Protein AF-A0A972CED5-F1 (afdb_monomer_lite)

Structure (mmCIF, N/CA/C/O backbone):
data_AF-A0A972CED5-F1
#
_entry.id   AF-A0A972CED5-F1
#
loop_
_atom_site.group_PDB
_atom_site.id
_atom_site.type_symbol
_atom_site.label_atom_id
_atom_site.label_alt_id
_atom_site.label_comp_id
_atom_site.label_asym_id
_atom_site.label_entity_id
_atom_site.label_seq_id
_atom_site.pdbx_PDB_ins_code
_atom_site.Cartn_x
_atom_site.Cartn_y
_atom_site.Cartn_z
_atom_site.occupancy
_atom_site.B_iso_or_equiv
_atom_site.auth_seq_id
_atom_site.auth_comp_id
_atom_site.auth_asym_id
_atom_site.auth_atom_id
_atom_site.pdbx_PDB_model_num
ATOM 1 N N . MET A 1 1 ? 37.698 -0.493 -44.586 1.00 54.56 1 MET A N 1
ATOM 2 C CA . MET A 1 1 ? 36.301 -0.480 -44.089 1.00 54.56 1 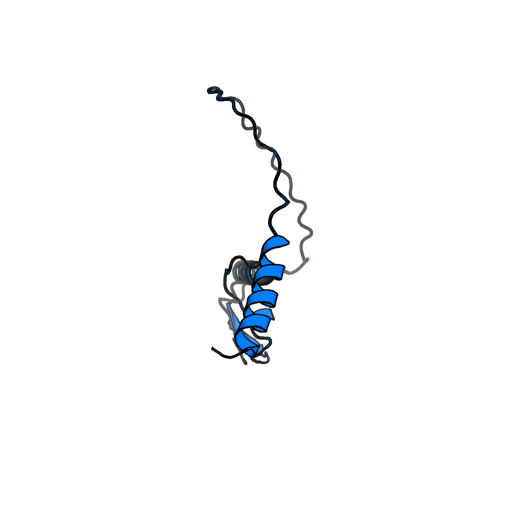MET A CA 1
ATOM 3 C C . MET A 1 1 ? 35.701 -1.855 -44.326 1.00 54.56 1 MET A C 1
ATOM 5 O O . MET A 1 1 ? 35.513 -2.259 -45.469 1.00 54.56 1 MET A O 1
ATOM 9 N N . ASN A 1 2 ? 35.557 -2.617 -43.246 1.00 48.59 2 ASN A N 1
ATOM 10 C CA . ASN A 1 2 ? 35.449 -4.074 -43.274 1.00 48.59 2 ASN A CA 1
ATOM 11 C C . ASN A 1 2 ? 34.096 -4.519 -43.844 1.00 48.59 2 ASN A C 1
ATOM 13 O O . ASN A 1 2 ? 33.064 -3.938 -43.517 1.00 48.59 2 ASN A O 1
ATOM 17 N N . ARG A 1 3 ? 34.097 -5.551 -44.702 1.00 57.97 3 ARG A N 1
ATOM 18 C CA . ARG A 1 3 ? 32.899 -6.041 -45.416 1.00 57.97 3 ARG A CA 1
ATOM 19 C C . ARG A 1 3 ? 31.752 -6.441 -44.477 1.00 57.97 3 ARG A C 1
ATOM 21 O O . ARG A 1 3 ? 30.598 -6.334 -44.864 1.00 57.97 3 ARG A O 1
ATOM 28 N N . ILE A 1 4 ? 32.072 -6.782 -43.231 1.00 67.69 4 ILE A N 1
ATOM 29 C CA . ILE A 1 4 ? 31.131 -7.082 -42.144 1.00 67.69 4 ILE A CA 1
ATOM 30 C C . ILE A 1 4 ? 30.244 -5.869 -41.796 1.00 67.69 4 ILE A C 1
ATOM 32 O O . ILE A 1 4 ? 29.036 -6.022 -41.636 1.00 67.69 4 ILE A O 1
ATOM 36 N N . ASN A 1 5 ? 30.787 -4.647 -41.809 1.00 57.12 5 ASN A N 1
ATOM 37 C CA . ASN A 1 5 ? 30.024 -3.428 -41.504 1.00 57.12 5 ASN A CA 1
ATOM 38 C C . ASN A 1 5 ? 29.029 -3.069 -42.623 1.00 57.12 5 ASN A C 1
ATOM 40 O O . ASN A 1 5 ? 28.047 -2.378 -42.375 1.00 57.12 5 ASN A O 1
ATOM 44 N N . ARG A 1 6 ? 29.252 -3.561 -43.853 1.00 60.09 6 ARG A N 1
ATOM 45 C CA . ARG A 1 6 ? 28.322 -3.376 -44.983 1.00 60.09 6 ARG A CA 1
ATOM 46 C C . ARG A 1 6 ? 27.097 -4.283 -44.865 1.00 60.09 6 ARG A C 1
ATOM 48 O O . ARG A 1 6 ? 26.001 -3.844 -45.191 1.00 60.09 6 ARG A O 1
ATOM 55 N N . PHE A 1 7 ? 27.271 -5.510 -44.370 1.00 61.72 7 PHE A N 1
ATOM 56 C CA . PHE A 1 7 ? 26.154 -6.427 -44.115 1.00 61.72 7 PHE A CA 1
ATOM 57 C C . PHE A 1 7 ? 25.330 -5.999 -42.895 1.00 6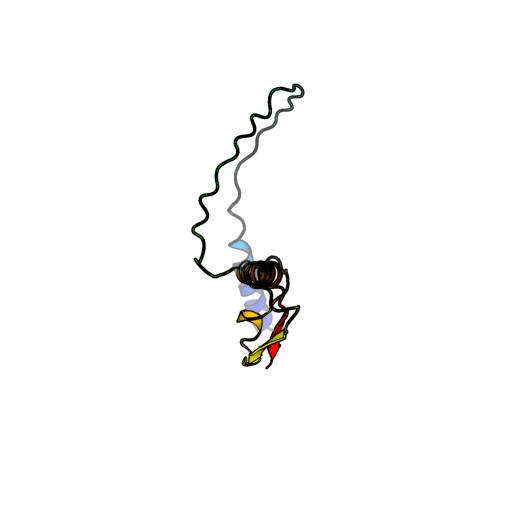1.72 7 PHE A C 1
ATOM 59 O O . PHE A 1 7 ? 24.106 -6.080 -42.931 1.00 61.72 7 PHE A O 1
ATOM 66 N N . LEU A 1 8 ? 25.983 -5.454 -41.863 1.00 62.03 8 LEU A N 1
ATOM 67 C CA . LEU A 1 8 ? 25.302 -4.941 -40.673 1.00 62.03 8 LEU A CA 1
ATOM 68 C C . LEU A 1 8 ? 24.451 -3.691 -40.976 1.00 62.03 8 LEU A C 1
ATOM 70 O O . LEU A 1 8 ? 23.303 -3.619 -40.547 1.00 62.03 8 LEU A O 1
ATOM 74 N N . SER A 1 9 ? 24.949 -2.746 -41.789 1.00 60.81 9 SER A N 1
ATOM 75 C CA . SER A 1 9 ? 24.148 -1.587 -42.232 1.00 60.81 9 SER A CA 1
ATOM 76 C C . SER A 1 9 ? 22.964 -1.967 -43.126 1.00 60.81 9 SER A C 1
ATOM 78 O O . SER A 1 9 ? 21.925 -1.316 -43.054 1.00 60.81 9 SER A O 1
ATOM 80 N N . ALA A 1 10 ? 23.091 -3.012 -43.950 1.00 60.91 10 ALA A N 1
ATOM 81 C CA . ALA A 1 10 ? 21.996 -3.468 -44.807 1.00 60.91 10 ALA A CA 1
ATOM 82 C C . ALA A 1 10 ? 20.841 -4.088 -43.997 1.00 60.91 10 ALA A C 1
ATOM 84 O O . ALA A 1 10 ? 19.679 -3.894 -44.345 1.00 60.91 10 ALA A O 1
ATOM 85 N N . ALA A 1 11 ? 21.149 -4.775 -42.892 1.00 61.03 11 ALA A N 1
ATOM 86 C CA . ALA A 1 11 ? 20.142 -5.363 -42.010 1.00 61.03 11 ALA A CA 1
ATOM 87 C C . ALA A 1 11 ? 19.357 -4.302 -41.213 1.00 61.03 11 ALA A C 1
ATOM 89 O O . ALA A 1 11 ? 18.143 -4.417 -41.068 1.00 61.03 11 ALA A O 1
ATOM 90 N N . VAL A 1 12 ? 20.021 -3.235 -40.752 1.00 67.56 12 VAL A N 1
ATOM 91 C CA . VAL A 1 12 ? 19.371 -2.146 -39.995 1.00 67.56 12 VAL A CA 1
ATOM 92 C C . VAL A 1 12 ? 18.435 -1.310 -40.879 1.00 67.56 12 VAL A C 1
ATOM 94 O O . VAL A 1 12 ? 17.362 -0.910 -40.434 1.00 67.56 12 VAL A O 1
ATOM 97 N N . ALA A 1 13 ? 18.784 -1.093 -42.152 1.00 61.34 13 ALA A N 1
ATOM 98 C CA . ALA A 1 13 ? 17.948 -0.331 -43.083 1.00 61.34 13 ALA A CA 1
ATOM 99 C C . ALA A 1 13 ? 16.638 -1.052 -43.469 1.00 61.34 13 ALA A C 1
ATOM 101 O O . ALA A 1 13 ? 15.646 -0.393 -43.768 1.00 61.34 13 ALA A O 1
ATOM 102 N N . ALA A 1 14 ? 16.611 -2.390 -43.434 1.00 60.53 14 ALA A N 1
ATOM 103 C CA . ALA A 1 14 ? 15.433 -3.180 -43.800 1.00 60.53 14 ALA A CA 1
ATOM 104 C C . ALA A 1 14 ? 14.322 -3.166 -42.729 1.00 60.53 14 ALA A C 1
ATOM 106 O O . ALA A 1 14 ? 13.149 -3.307 -43.061 1.00 60.53 14 ALA A O 1
ATOM 107 N N . VAL A 1 15 ? 14.670 -2.955 -41.454 1.00 62.31 15 VAL A N 1
ATOM 108 C CA . VAL A 1 15 ? 13.711 -2.959 -40.330 1.00 62.31 15 VAL A CA 1
ATOM 109 C C . VAL A 1 15 ? 12.934 -1.637 -40.224 1.00 62.31 15 VAL A C 1
ATOM 111 O O . VAL A 1 15 ? 11.794 -1.621 -39.768 1.00 62.31 15 VAL A O 1
ATOM 114 N N . LEU A 1 16 ? 13.498 -0.527 -40.712 1.00 60.06 16 LEU A N 1
ATOM 115 C CA . LEU A 1 16 ? 12.898 0.812 -40.606 1.00 60.06 16 LEU A CA 1
ATOM 116 C C . LEU A 1 16 ? 11.715 1.064 -41.562 1.00 60.06 16 LEU A C 1
ATOM 118 O O . LEU A 1 16 ? 10.985 2.033 -41.373 1.00 60.06 16 LEU A O 1
ATOM 122 N N . PHE A 1 17 ? 11.484 0.201 -42.557 1.00 57.97 17 PHE A N 1
ATOM 123 C CA . PHE A 1 17 ? 10.398 0.373 -43.536 1.00 57.97 17 PHE A CA 1
ATOM 124 C C . PHE A 1 17 ? 9.055 -0.256 -43.127 1.00 57.97 17 PHE A C 1
ATOM 126 O O . PHE A 1 17 ? 8.059 -0.051 -43.817 1.00 57.97 17 PHE A O 1
ATOM 133 N N . ILE A 1 18 ? 8.990 -0.996 -42.014 1.00 59.97 18 ILE A N 1
ATOM 134 C CA . ILE A 1 18 ? 7.803 -1.796 -41.652 1.00 59.97 18 ILE A CA 1
ATOM 135 C C . ILE A 1 18 ? 6.787 -1.009 -40.792 1.00 59.97 18 ILE A C 1
ATOM 137 O O . ILE A 1 18 ? 5.628 -1.402 -40.701 1.00 59.97 18 ILE A O 1
ATOM 141 N N . CYS A 1 19 ? 7.151 0.150 -40.229 1.00 57.31 19 CYS A N 1
ATOM 142 C CA . CYS A 1 19 ? 6.310 0.847 -39.237 1.00 57.31 19 CYS A CA 1
ATOM 143 C C . CYS A 1 19 ? 5.493 2.051 -39.758 1.00 57.31 19 CYS A C 1
ATOM 145 O O . CYS A 1 19 ? 4.872 2.742 -38.958 1.00 57.31 19 CYS A O 1
ATOM 147 N N . ALA A 1 20 ? 5.468 2.341 -41.064 1.00 58.22 20 ALA A N 1
ATOM 148 C CA . ALA A 1 20 ? 4.938 3.617 -41.578 1.00 58.22 20 ALA A CA 1
ATOM 149 C C . ALA A 1 20 ? 3.525 3.566 -42.200 1.00 58.22 20 ALA A C 1
ATOM 151 O O . ALA A 1 20 ? 3.187 4.427 -43.008 1.00 58.22 20 ALA A O 1
ATOM 152 N N . SER A 1 21 ? 2.679 2.587 -41.863 1.00 54.03 21 SER A N 1
ATOM 153 C CA . SER A 1 21 ? 1.323 2.520 -42.440 1.00 54.03 21 SER A CA 1
ATOM 154 C C . SER A 1 21 ? 0.246 2.083 -41.451 1.00 54.03 21 SER A C 1
ATOM 156 O O . SER A 1 21 ? -0.398 1.058 -41.618 1.00 54.03 21 SER A O 1
ATOM 158 N N . CYS A 1 22 ? 0.015 2.895 -40.419 1.00 52.31 22 CYS A N 1
ATOM 159 C CA . CYS A 1 22 ? -1.299 2.951 -39.782 1.00 52.31 22 CYS A CA 1
ATOM 160 C C . CYS A 1 22 ? -1.460 4.268 -39.016 1.00 52.31 22 CYS A C 1
ATOM 162 O O . CYS A 1 22 ? -1.069 4.363 -37.859 1.00 52.31 22 CYS A O 1
ATOM 164 N N . SER A 1 23 ? -1.998 5.297 -39.674 1.00 47.03 23 SER A N 1
ATOM 165 C CA . SER A 1 23 ? -2.998 6.163 -39.043 1.00 47.03 23 SER A CA 1
ATOM 166 C C . SER A 1 23 ? -3.668 7.017 -40.116 1.00 47.03 23 SER A C 1
ATOM 168 O O . SER A 1 23 ? -3.080 7.957 -40.652 1.00 47.03 23 SER A O 1
ATOM 170 N N . ALA A 1 24 ? -4.890 6.631 -40.468 1.00 42.88 24 ALA A N 1
ATOM 171 C CA . ALA A 1 24 ? -5.806 7.423 -41.262 1.00 42.88 24 ALA A CA 1
ATOM 172 C C . ALA A 1 24 ? -7.047 7.716 -40.410 1.00 42.88 24 ALA A C 1
ATOM 174 O O . ALA A 1 24 ? -7.653 6.791 -39.877 1.00 42.88 24 ALA A O 1
ATOM 175 N N . ALA A 1 25 ? -7.424 8.996 -40.424 1.00 39.88 25 ALA A N 1
ATOM 176 C CA . ALA A 1 25 ? -8.762 9.559 -40.230 1.00 39.88 25 ALA A CA 1
ATOM 177 C C . ALA A 1 25 ? -9.302 9.822 -38.806 1.00 39.88 25 ALA A C 1
ATOM 179 O O . ALA A 1 25 ? -9.240 8.989 -37.910 1.00 39.88 25 ALA A O 1
ATOM 180 N N . GLY A 1 26 ? -9.942 10.997 -38.702 1.00 38.09 26 GLY A N 1
ATOM 181 C CA . GLY A 1 26 ? -10.724 11.524 -37.576 1.00 38.09 26 GLY A CA 1
ATOM 182 C C . GLY A 1 26 ? -9.951 12.629 -36.851 1.00 38.09 26 GLY A C 1
ATOM 183 O O . GLY A 1 26 ? -8.887 12.359 -36.327 1.00 38.09 26 GLY A O 1
ATOM 184 N N . ASP A 1 27 ? -10.350 13.898 -36.819 1.00 36.00 27 ASP A N 1
ATOM 185 C CA . ASP A 1 27 ? -11.693 14.369 -36.502 1.00 36.00 27 ASP A CA 1
ATOM 186 C C . ASP A 1 27 ? -11.951 15.794 -37.038 1.00 36.00 27 ASP A C 1
ATOM 188 O O . ASP A 1 27 ? -11.056 16.620 -37.232 1.00 36.00 27 ASP A O 1
ATOM 192 N N . THR A 1 28 ? -13.225 15.994 -37.329 1.00 35.69 28 THR A N 1
ATOM 193 C CA . THR A 1 28 ? -13.955 17.126 -37.883 1.00 35.69 28 THR A CA 1
ATOM 194 C C . THR A 1 28 ? -13.945 18.390 -37.021 1.00 35.69 28 THR A C 1
ATOM 196 O O . THR A 1 28 ? -13.804 18.363 -35.805 1.00 35.69 28 THR A O 1
ATOM 199 N N . GLY A 1 29 ? -14.105 19.535 -37.690 1.00 32.84 29 GLY A N 1
ATOM 200 C CA . GLY A 1 29 ? -14.209 20.843 -37.052 1.00 32.84 29 GLY A CA 1
ATOM 201 C C . GLY A 1 29 ? -15.570 21.145 -36.424 1.00 32.84 29 GLY A C 1
ATOM 202 O O . GLY A 1 29 ? -16.500 20.351 -36.481 1.00 32.84 29 GLY A O 1
ATOM 203 N N . GLY A 1 30 ? -15.691 22.377 -35.924 1.00 32.72 30 GLY A N 1
ATOM 204 C CA . GLY A 1 30 ? -16.976 23.018 -35.635 1.00 32.72 30 GLY A CA 1
ATOM 205 C C . GLY A 1 30 ? -17.086 23.565 -34.215 1.00 32.72 30 GLY A C 1
ATOM 206 O O . GLY A 1 30 ? -17.322 22.826 -33.272 1.00 32.72 30 GLY A O 1
ATOM 207 N N . LYS A 1 31 ? -16.952 24.888 -34.077 1.00 43.03 31 LYS A N 1
ATOM 208 C CA . LYS A 1 31 ? -17.336 25.638 -32.871 1.00 43.03 31 LYS A CA 1
ATOM 209 C C . LYS A 1 31 ? -18.859 25.566 -32.666 1.00 43.03 31 LYS A C 1
ATOM 211 O O . LYS A 1 31 ? -19.583 25.728 -33.643 1.00 43.03 31 LYS A O 1
ATOM 216 N N . SER A 1 32 ? -19.330 25.512 -31.419 1.00 31.94 32 SER A N 1
ATOM 217 C CA . SER A 1 32 ? -20.591 26.159 -31.026 1.00 31.94 32 SER A CA 1
ATOM 218 C C . SER A 1 32 ? -20.565 26.529 -29.547 1.00 31.94 32 SER A C 1
ATOM 220 O O . SER A 1 32 ? -20.221 25.716 -28.696 1.00 31.94 32 SER A O 1
ATOM 222 N N . ASP A 1 33 ? -20.913 27.782 -29.291 1.00 37.59 33 ASP A N 1
ATOM 223 C CA . ASP A 1 33 ? -21.033 28.434 -27.993 1.00 37.59 33 ASP A CA 1
ATOM 224 C C . ASP A 1 33 ? -22.501 28.385 -27.512 1.00 37.59 33 ASP A C 1
ATOM 226 O O . ASP A 1 33 ? -23.413 28.292 -28.337 1.00 37.59 33 ASP A O 1
ATOM 230 N N . LEU A 1 34 ? -22.683 28.529 -26.193 1.00 39.62 34 LEU A N 1
ATOM 231 C CA . LEU A 1 34 ? -23.906 28.837 -25.424 1.00 39.62 34 LEU A CA 1
ATOM 232 C C . LEU A 1 34 ? -25.018 27.772 -25.274 1.00 39.62 34 LEU A C 1
ATOM 234 O O . LEU A 1 34 ? -25.792 27.510 -26.189 1.00 39.62 34 LEU A O 1
ATOM 238 N N . SER A 1 35 ? -25.244 27.323 -24.030 1.00 32.34 35 SER A N 1
ATOM 239 C CA . SER A 1 35 ? -26.382 27.756 -23.181 1.00 32.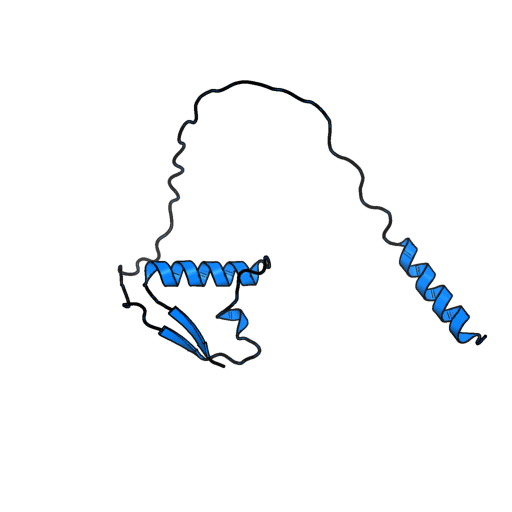34 35 SER A CA 1
ATOM 240 C C . SER A 1 35 ? -26.707 26.732 -22.077 1.00 32.34 35 SER A C 1
ATOM 242 O O . SER A 1 35 ? -26.780 25.531 -22.317 1.00 32.34 35 SER A O 1
ATOM 244 N N . GLN A 1 36 ? -26.926 27.241 -20.862 1.00 43.84 36 GLN A N 1
ATOM 245 C CA . GLN A 1 36 ? -27.369 26.537 -19.652 1.00 43.84 36 GLN A CA 1
ATOM 246 C C . GLN A 1 36 ? -28.687 25.765 -19.858 1.00 43.84 36 GLN A C 1
ATOM 248 O O . GLN A 1 36 ? -29.626 26.359 -20.382 1.00 43.84 36 GLN A O 1
ATOM 253 N N . ASN A 1 37 ? -28.818 24.538 -19.321 1.00 39.66 37 ASN A N 1
ATOM 254 C CA . ASN A 1 37 ? -30.000 24.139 -18.531 1.00 39.66 37 ASN A CA 1
ATOM 255 C C . ASN A 1 37 ? -29.860 22.768 -17.829 1.00 39.66 37 ASN A C 1
ATOM 257 O O . ASN A 1 37 ? -29.471 21.791 -18.456 1.00 39.66 37 ASN A O 1
ATOM 261 N N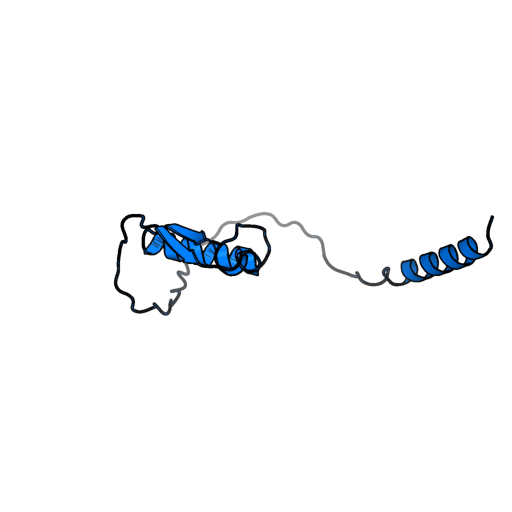 . ALA A 1 38 ? -30.303 22.730 -16.566 1.00 41.53 38 ALA A N 1
ATOM 262 C CA . ALA A 1 38 ? -30.724 21.572 -15.767 1.00 41.53 38 ALA A CA 1
ATOM 263 C C . ALA A 1 38 ? -29.729 20.406 -15.573 1.00 41.53 38 ALA A C 1
ATOM 265 O O . ALA A 1 38 ? -29.809 19.380 -16.246 1.00 41.53 38 ALA A O 1
ATOM 266 N N . ASN A 1 39 ? -28.881 20.504 -14.540 1.00 40.78 39 ASN A N 1
ATOM 267 C CA . ASN A 1 39 ? -28.273 19.315 -13.941 1.00 40.78 39 ASN A CA 1
ATOM 268 C C . ASN A 1 39 ? -29.353 18.583 -13.128 1.00 40.78 39 ASN A C 1
ATOM 270 O O . ASN A 1 39 ? -29.637 18.932 -11.984 1.00 40.78 39 ASN A O 1
ATOM 274 N N . SER A 1 40 ? -30.019 17.624 -13.767 1.00 46.09 40 SER A N 1
ATOM 275 C CA . SER A 1 40 ? -30.744 16.570 -13.067 1.00 46.09 40 SER A CA 1
ATOM 276 C C . SER A 1 40 ? -29.696 15.738 -12.336 1.00 46.09 40 SER A C 1
ATOM 278 O O . SER A 1 40 ? -28.951 15.015 -12.992 1.00 46.09 40 SER A O 1
ATOM 280 N N . ASP A 1 41 ? -29.626 15.849 -11.008 1.00 48.22 41 ASP A N 1
ATOM 281 C CA . ASP A 1 41 ? -28.885 14.899 -10.175 1.00 48.22 41 ASP A CA 1
ATOM 282 C C . ASP A 1 41 ? -29.533 13.522 -10.350 1.00 48.22 41 ASP A C 1
ATOM 284 O O . ASP A 1 41 ? -30.487 13.148 -9.669 1.00 48.22 41 ASP A O 1
ATOM 288 N N . PHE A 1 42 ? -29.046 12.775 -11.335 1.00 49.69 42 PHE A N 1
ATOM 289 C CA . PHE A 1 42 ? -29.204 11.337 -11.369 1.00 49.69 42 PHE A CA 1
ATOM 290 C C . PHE A 1 42 ? -28.201 10.788 -10.355 1.00 49.69 42 PHE A C 1
ATOM 292 O O . PHE A 1 42 ? -27.030 10.586 -10.666 1.00 49.69 42 PHE A O 1
ATOM 299 N N . VAL A 1 43 ? -28.649 10.629 -9.108 1.00 56.88 43 VAL A N 1
ATOM 300 C CA . VAL A 1 43 ? -27.930 9.809 -8.133 1.00 56.88 43 VAL A CA 1
ATOM 301 C C . VAL A 1 43 ? -28.152 8.370 -8.575 1.00 56.88 43 VAL A C 1
ATOM 303 O O . VAL A 1 43 ? -29.175 7.760 -8.272 1.00 56.88 43 VAL A O 1
ATOM 306 N N . GLU A 1 44 ? -27.227 7.867 -9.382 1.00 58.47 44 GLU A N 1
ATOM 307 C CA . GLU A 1 44 ? -27.105 6.444 -9.651 1.00 58.47 44 GLU A CA 1
ATOM 308 C C . GLU A 1 44 ? -26.830 5.780 -8.293 1.00 58.47 44 GLU A C 1
ATOM 310 O O . GLU A 1 44 ? -25.770 5.979 -7.697 1.00 58.47 44 GLU A O 1
ATOM 315 N N . GLU A 1 45 ? -27.830 5.097 -7.724 1.00 56.97 45 GLU A N 1
ATOM 316 C CA . GLU A 1 45 ? -27.623 4.268 -6.538 1.00 56.97 45 GLU A CA 1
ATOM 317 C C . GLU A 1 45 ? -26.678 3.131 -6.938 1.00 56.97 45 GLU A C 1
ATOM 319 O O . GLU A 1 45 ? -27.098 2.084 -7.429 1.00 56.97 45 GLU A O 1
ATOM 324 N N . GLU A 1 46 ? -25.379 3.362 -6.756 1.00 59.69 46 GLU A N 1
ATOM 325 C CA . GLU A 1 46 ? -24.340 2.341 -6.776 1.00 59.69 46 GLU A CA 1
ATOM 326 C C . GLU A 1 46 ? -24.718 1.272 -5.742 1.00 59.69 46 GLU A C 1
ATOM 328 O O . GLU A 1 46 ? -24.448 1.409 -4.546 1.00 59.69 46 GLU A O 1
ATOM 333 N N . THR A 1 47 ? -25.370 0.194 -6.186 1.00 57.53 47 THR A N 1
ATOM 334 C CA . THR A 1 47 ? -25.631 -0.985 -5.358 1.00 57.53 47 THR A CA 1
ATOM 335 C C . THR A 1 47 ? -24.303 -1.692 -5.110 1.00 57.53 47 THR A C 1
ATOM 337 O O . THR A 1 47 ? -23.951 -2.668 -5.775 1.00 57.53 47 THR A O 1
ATOM 340 N N . THR A 1 48 ? -23.518 -1.161 -4.180 1.00 66.62 48 THR A N 1
ATOM 341 C CA . THR A 1 48 ? -22.260 -1.762 -3.758 1.00 66.62 48 THR A CA 1
ATOM 342 C C . THR A 1 48 ? -22.599 -3.033 -2.992 1.00 66.62 48 THR A C 1
ATOM 344 O O . THR A 1 48 ? -23.217 -2.991 -1.928 1.00 66.62 48 THR A O 1
ATOM 347 N N . VAL A 1 49 ? -22.209 -4.187 -3.535 1.00 72.19 49 VAL A N 1
ATOM 348 C CA . VAL A 1 49 ? -22.212 -5.437 -2.770 1.00 72.19 49 VAL A CA 1
ATOM 349 C C . VAL A 1 49 ? -21.177 -5.265 -1.658 1.00 72.19 49 VAL A C 1
ATOM 351 O O . VAL A 1 49 ? -19.973 -5.272 -1.915 1.00 72.19 49 VAL A O 1
ATOM 354 N N . GLY A 1 50 ? -21.657 -5.014 -0.440 1.00 74.25 50 GLY A N 1
ATOM 355 C CA . GLY A 1 50 ? -20.822 -4.908 0.753 1.00 74.25 50 GLY A CA 1
ATOM 356 C C . GLY A 1 50 ? -20.163 -6.245 1.096 1.00 74.25 50 GLY A C 1
ATOM 357 O O . GLY A 1 50 ? -20.596 -7.301 0.646 1.00 74.25 50 GLY A O 1
ATOM 358 N N . ASP A 1 51 ? -19.106 -6.206 1.903 1.00 82.94 51 ASP A N 1
ATOM 359 C CA . ASP A 1 51 ? -18.357 -7.405 2.304 1.00 82.94 51 ASP A CA 1
ATOM 360 C C . ASP A 1 51 ? -18.840 -8.042 3.619 1.00 82.94 51 ASP A C 1
ATOM 362 O O . ASP A 1 51 ? -18.172 -8.924 4.157 1.00 82.94 51 ASP A O 1
ATOM 366 N N . ASP A 1 52 ? -19.978 -7.579 4.148 1.00 88.94 52 ASP A N 1
ATOM 367 C CA . ASP A 1 52 ? -20.597 -8.006 5.412 1.00 88.94 52 ASP A CA 1
ATOM 368 C C . ASP A 1 52 ? -19.658 -7.987 6.637 1.00 88.94 52 ASP A C 1
ATOM 370 O O . ASP A 1 52 ? -19.951 -8.584 7.679 1.00 88.94 52 ASP A O 1
ATOM 374 N N . LEU A 1 53 ? -18.524 -7.278 6.558 1.00 88.69 53 LEU A N 1
ATOM 375 C CA . LEU A 1 53 ? -17.594 -7.160 7.676 1.00 88.69 53 LEU A CA 1
ATOM 376 C C . LEU A 1 53 ? -18.052 -6.071 8.658 1.00 88.69 53 LEU A C 1
ATOM 378 O O . LEU A 1 53 ? -18.532 -5.007 8.245 1.00 88.69 53 LEU A O 1
ATOM 382 N N . PRO A 1 54 ? -17.859 -6.283 9.974 1.00 89.56 54 PRO A N 1
ATOM 383 C CA . PRO A 1 54 ? -18.210 -5.287 10.974 1.00 89.56 54 PRO A CA 1
ATOM 384 C C . PRO A 1 54 ? -17.400 -4.004 10.774 1.00 89.56 54 PRO A C 1
ATOM 386 O O . PRO A 1 54 ? -16.224 -4.043 10.402 1.00 89.56 54 PRO A O 1
ATOM 389 N N . GLN A 1 55 ? -18.005 -2.863 11.110 1.00 90.56 55 GLN A N 1
ATOM 390 C CA . GLN A 1 55 ? -17.250 -1.622 11.244 1.00 90.56 55 GLN A CA 1
ATOM 391 C C . GLN A 1 55 ? -16.224 -1.791 12.362 1.00 90.56 55 GLN A C 1
ATOM 393 O O . GLN A 1 55 ? -16.574 -2.014 13.524 1.00 90.56 55 GLN A O 1
ATOM 398 N N . LYS A 1 56 ? -14.944 -1.725 12.000 1.00 93.88 56 LYS A N 1
ATOM 399 C CA . LYS A 1 56 ? -13.840 -1.910 12.930 1.00 93.88 56 LYS A CA 1
ATOM 400 C C . LYS A 1 56 ? -12.759 -0.883 12.656 1.00 93.88 56 LYS A C 1
ATOM 402 O O . LYS A 1 56 ? -12.331 -0.721 11.524 1.00 93.88 56 LYS A O 1
ATOM 407 N N . ASN A 1 57 ? -12.307 -0.237 13.718 1.00 95.75 57 ASN A N 1
ATOM 408 C CA . ASN A 1 57 ? -11.149 0.638 13.712 1.00 95.75 57 ASN A CA 1
ATOM 409 C C . ASN A 1 57 ? -10.004 -0.104 14.414 1.00 95.75 57 ASN A C 1
ATOM 411 O O . ASN A 1 57 ? -10.222 -0.741 15.446 1.00 95.75 57 ASN A O 1
ATOM 415 N N . PHE A 1 58 ? -8.812 -0.085 13.828 1.00 96.69 58 PHE A N 1
ATOM 416 C CA . PHE A 1 58 ? -7.615 -0.703 14.396 1.00 96.69 58 PHE A CA 1
ATOM 417 C C . PHE A 1 58 ? -6.597 0.329 14.901 1.00 96.69 58 PHE A C 1
ATOM 419 O O . PHE A 1 58 ? -5.435 -0.019 15.092 1.00 96.69 58 PHE A O 1
ATOM 426 N N . ASP A 1 59 ? -7.019 1.571 15.132 1.00 96.88 59 ASP A N 1
ATOM 427 C CA . ASP A 1 59 ? -6.250 2.634 15.787 1.00 96.88 59 ASP A CA 1
ATOM 428 C C . ASP A 1 59 ? -4.865 2.884 15.160 1.00 96.88 59 ASP A C 1
ATOM 430 O O . ASP A 1 59 ? -3.864 3.055 15.855 1.00 96.88 59 ASP A O 1
ATOM 434 N N . GLY A 1 60 ? -4.787 2.874 13.826 1.00 96.38 60 GLY A N 1
ATOM 435 C CA . GLY A 1 60 ? -3.548 3.105 13.080 1.00 96.38 60 GLY A CA 1
ATOM 436 C C . GLY A 1 60 ? -2.570 1.928 13.127 1.00 96.38 60 GLY A C 1
ATOM 437 O O . GLY A 1 60 ? -1.367 2.105 12.933 1.00 96.38 60 GLY A O 1
ATOM 438 N N . ARG A 1 61 ? -3.041 0.710 13.427 1.00 97.44 61 ARG A N 1
ATOM 439 C CA . ARG A 1 61 ? -2.166 -0.464 13.546 1.00 97.44 61 ARG A CA 1
ATOM 440 C C . ARG A 1 61 ? -1.418 -0.751 12.244 1.00 97.44 61 ARG A C 1
ATOM 442 O O . ARG A 1 61 ? -2.013 -0.821 11.171 1.00 97.44 61 ARG A O 1
ATOM 449 N N . LYS A 1 62 ? -0.123 -1.056 12.378 1.00 96.94 62 LYS A N 1
ATOM 450 C CA . LYS A 1 62 ? 0.720 -1.546 11.280 1.00 96.94 62 LYS A CA 1
ATOM 451 C C . LYS A 1 62 ? 0.453 -3.022 10.989 1.00 96.94 62 LYS A C 1
ATOM 453 O O . LYS A 1 62 ? 0.786 -3.893 11.801 1.00 96.94 62 LYS A O 1
ATOM 458 N N . PHE A 1 63 ? -0.116 -3.303 9.826 1.00 95.75 63 PHE A N 1
ATOM 459 C CA . PHE A 1 63 ? -0.274 -4.640 9.271 1.00 95.75 63 PHE A CA 1
ATOM 460 C C . PHE A 1 63 ? 0.940 -4.969 8.404 1.00 95.75 63 PHE A C 1
ATOM 462 O O . PHE A 1 63 ? 1.064 -4.515 7.272 1.00 95.75 63 PHE A O 1
ATOM 469 N N . ARG A 1 64 ? 1.850 -5.755 8.984 1.00 95.56 64 ARG A N 1
ATOM 470 C CA . ARG A 1 64 ? 3.124 -6.147 8.376 1.00 95.56 64 ARG A CA 1
ATOM 471 C C . ARG A 1 64 ? 2.954 -7.461 7.626 1.00 95.56 64 ARG A C 1
ATOM 473 O O . ARG A 1 64 ? 2.635 -8.473 8.252 1.00 95.56 64 ARG A O 1
ATOM 480 N N . VAL A 1 65 ? 3.187 -7.450 6.323 1.00 95.12 65 VAL A N 1
ATOM 481 C CA . VAL A 1 65 ? 3.070 -8.624 5.455 1.00 95.12 65 VAL A CA 1
ATOM 482 C C . VAL A 1 65 ? 4.467 -9.090 5.071 1.00 95.12 65 VAL A C 1
ATOM 484 O O . VAL A 1 65 ? 5.217 -8.347 4.447 1.00 95.12 65 VAL A O 1
ATOM 487 N N . GLY A 1 66 ? 4.818 -10.315 5.459 1.00 96.25 66 GLY A N 1
ATOM 488 C CA . GLY A 1 66 ? 6.068 -10.939 5.033 1.00 96.25 66 GLY A CA 1
ATOM 489 C C . GLY A 1 66 ? 6.006 -11.286 3.549 1.00 96.25 66 GLY A C 1
ATOM 490 O O . GLY A 1 66 ? 5.109 -12.018 3.131 1.00 96.25 66 GLY A O 1
ATOM 491 N N . VAL A 1 67 ? 6.950 -10.778 2.769 1.00 95.06 67 VAL A N 1
ATOM 492 C CA . VAL A 1 67 ? 7.048 -10.994 1.324 1.00 95.06 67 VAL A CA 1
ATOM 493 C C . VAL A 1 67 ? 8.447 -11.458 0.970 1.00 95.06 67 VAL A C 1
ATOM 495 O O . VAL A 1 67 ? 9.387 -11.279 1.726 1.00 95.06 67 VAL A O 1
ATOM 498 N N . ARG A 1 68 ? 8.609 -12.055 -0.207 1.00 94.94 68 ARG A N 1
ATOM 499 C CA . ARG A 1 68 ? 9.943 -12.159 -0.803 1.00 94.94 68 ARG A CA 1
ATOM 500 C C . ARG A 1 68 ? 10.223 -10.833 -1.499 1.00 94.94 68 ARG A C 1
ATOM 502 O O . ARG A 1 68 ? 9.341 -10.356 -2.201 1.00 94.94 68 ARG A O 1
ATOM 509 N N . THR A 1 69 ? 11.439 -10.297 -1.400 1.00 92.88 69 THR A N 1
ATOM 510 C CA . THR A 1 69 ? 11.844 -9.058 -2.098 1.00 92.88 69 THR A CA 1
ATOM 511 C C . THR A 1 69 ? 11.376 -8.964 -3.563 1.00 92.88 69 THR A C 1
ATOM 513 O O . THR A 1 69 ? 10.808 -7.941 -3.926 1.00 92.88 69 THR A O 1
ATOM 516 N N . PRO A 1 70 ? 11.516 -9.998 -4.426 1.00 94.25 70 PRO A N 1
ATOM 517 C CA . PRO A 1 70 ? 11.056 -9.900 -5.815 1.00 94.25 70 PRO A CA 1
ATOM 518 C C . PRO A 1 70 ? 9.530 -9.865 -5.991 1.00 94.25 70 PRO A C 1
ATOM 520 O O . PRO A 1 70 ? 9.091 -9.736 -7.122 1.00 94.25 70 PRO A O 1
ATOM 523 N N . ALA A 1 71 ? 8.739 -10.019 -4.929 1.00 93.56 71 ALA A N 1
ATOM 524 C CA . ALA A 1 71 ? 7.274 -10.008 -4.942 1.00 93.56 71 ALA A CA 1
ATOM 525 C C . ALA A 1 71 ? 6.688 -8.872 -4.078 1.00 93.56 71 ALA A C 1
ATOM 527 O O . ALA A 1 71 ? 5.495 -8.859 -3.794 1.00 93.56 71 ALA A O 1
ATOM 528 N N . GLU A 1 72 ? 7.512 -7.919 -3.631 1.00 93.00 72 GLU A N 1
ATOM 529 C CA . GLU A 1 72 ? 7.067 -6.811 -2.773 1.00 93.00 72 GLU A CA 1
ATOM 530 C C . GLU A 1 72 ? 5.965 -5.961 -3.427 1.00 93.00 72 GLU A C 1
ATOM 532 O O . GLU A 1 72 ? 5.002 -5.578 -2.755 1.00 93.00 72 GLU A O 1
ATOM 537 N N . TYR A 1 73 ? 6.053 -5.785 -4.750 1.00 92.00 73 TYR A N 1
ATOM 538 C CA . TYR A 1 73 ? 5.097 -5.029 -5.562 1.00 92.00 73 TYR A CA 1
ATOM 539 C C . TYR A 1 73 ? 3.658 -5.570 -5.493 1.00 92.00 73 TYR A C 1
ATOM 541 O O . TYR A 1 73 ? 2.717 -4.826 -5.731 1.00 92.00 73 TYR A O 1
ATOM 549 N N . GLU A 1 74 ? 3.452 -6.840 -5.121 1.00 92.31 74 GLU A N 1
ATOM 550 C CA . GLU A 1 74 ? 2.113 -7.441 -4.986 1.00 92.31 74 GLU A CA 1
ATOM 551 C C . GLU A 1 74 ? 1.353 -6.918 -3.749 1.00 92.31 74 GLU A C 1
ATOM 553 O O . GLU A 1 74 ? 0.112 -6.922 -3.674 1.00 92.31 74 GLU A O 1
ATOM 558 N N . ILE A 1 75 ? 2.107 -6.476 -2.740 1.00 93.69 75 ILE A N 1
ATOM 559 C CA . ILE A 1 75 ? 1.579 -6.034 -1.451 1.00 93.69 75 ILE A CA 1
ATOM 560 C C . ILE A 1 75 ? 1.607 -4.520 -1.338 1.00 93.69 75 ILE A C 1
ATOM 562 O O . ILE A 1 75 ? 0.632 -3.939 -0.853 1.00 93.69 75 ILE A O 1
ATOM 566 N N . PHE A 1 76 ? 2.696 -3.892 -1.769 1.00 90.69 76 PHE A N 1
ATOM 567 C CA . PHE A 1 76 ? 2.891 -2.460 -1.640 1.00 90.69 76 PHE A CA 1
ATOM 568 C C . PHE A 1 76 ? 3.487 -1.890 -2.921 1.00 90.69 76 PHE A C 1
ATOM 570 O O . PHE A 1 76 ? 4.486 -2.387 -3.429 1.00 90.69 76 PHE A O 1
ATOM 577 N N . THR A 1 77 ? 2.868 -0.826 -3.412 1.00 90.75 77 THR A N 1
ATOM 578 C CA . THR A 1 77 ? 3.316 -0.072 -4.579 1.00 90.75 77 THR A CA 1
ATOM 579 C C . THR A 1 77 ? 2.794 1.360 -4.470 1.00 90.75 77 THR A C 1
ATOM 581 O O . THR A 1 77 ? 1.935 1.659 -3.630 1.00 90.75 77 THR A O 1
ATOM 584 N N . GLU A 1 78 ? 3.343 2.244 -5.290 1.00 90.50 78 GLU A N 1
ATOM 585 C CA . GLU A 1 78 ? 2.954 3.650 -5.371 1.00 90.50 78 GLU A CA 1
ATOM 586 C C . GLU A 1 78 ? 2.078 3.889 -6.604 1.00 90.50 78 GLU A C 1
ATOM 588 O O . GLU A 1 78 ? 1.899 3.008 -7.439 1.00 90.50 78 GLU A O 1
ATOM 593 N N . LEU A 1 79 ? 1.513 5.090 -6.722 1.00 90.94 79 LEU A N 1
ATOM 594 C CA . LEU A 1 79 ? 0.769 5.471 -7.916 1.00 90.94 79 LEU A CA 1
ATOM 595 C C . LEU A 1 79 ? 1.762 5.740 -9.056 1.00 90.94 79 LEU A C 1
ATOM 597 O O . LEU A 1 79 ? 2.491 6.736 -9.025 1.00 90.94 79 LEU A O 1
ATOM 601 N N . THR A 1 80 ? 1.800 4.856 -10.049 1.00 93.06 80 THR A N 1
ATOM 602 C CA . THR A 1 80 ? 2.756 4.923 -11.168 1.00 93.06 80 THR A CA 1
ATOM 603 C C . THR A 1 80 ? 2.070 5.185 -12.508 1.00 93.06 80 THR A C 1
ATOM 605 O O . THR A 1 80 ? 2.740 5.572 -13.469 1.00 93.06 80 THR A O 1
ATOM 608 N N . GLY A 1 81 ? 0.744 5.020 -12.581 1.00 91.25 81 GLY A N 1
ATOM 609 C CA . GLY A 1 81 ? -0.017 5.026 -13.831 1.00 91.25 81 GLY A CA 1
ATOM 610 C C . GLY A 1 81 ? -0.062 3.659 -14.520 1.00 91.25 81 GLY A C 1
ATOM 611 O O . GLY A 1 81 ? -0.673 3.530 -15.584 1.00 91.25 81 GLY A O 1
ATOM 612 N N . GLU A 1 82 ? 0.600 2.641 -13.959 1.00 95.75 82 GLU A N 1
ATOM 613 C CA . GLU A 1 82 ? 0.445 1.252 -14.383 1.00 95.75 82 GLU A CA 1
ATOM 614 C C . GLU A 1 82 ? -0.796 0.647 -13.715 1.00 95.75 82 GLU A C 1
ATOM 616 O O . GLU A 1 82 ? -1.099 0.902 -12.553 1.0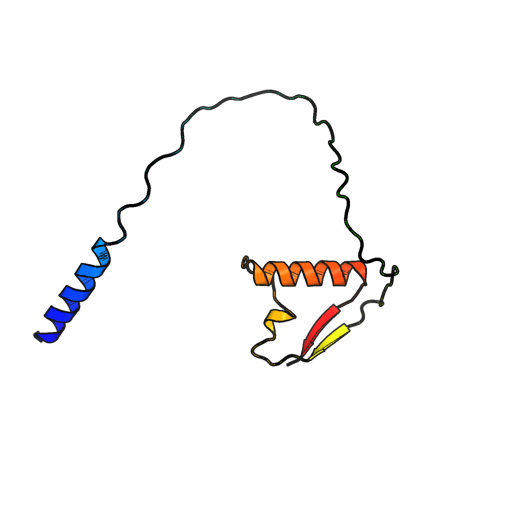0 95.75 82 GLU A O 1
ATOM 621 N N . VAL A 1 83 ? -1.558 -0.140 -14.478 1.00 96.06 83 VAL A N 1
ATOM 622 C CA . VAL A 1 83 ? -2.892 -0.599 -14.062 1.00 96.06 83 VAL A CA 1
ATOM 623 C C . VAL A 1 83 ? -2.836 -1.466 -12.803 1.00 96.06 83 VAL A C 1
ATOM 625 O O . VAL A 1 83 ? -3.715 -1.363 -11.947 1.00 96.06 83 VAL A O 1
ATOM 628 N N . THR A 1 84 ? -1.835 -2.336 -12.695 1.00 94.25 84 THR A N 1
ATOM 629 C CA . THR A 1 84 ? -1.665 -3.249 -11.562 1.00 94.25 84 THR A CA 1
ATOM 630 C C . THR A 1 84 ? -1.233 -2.491 -10.311 1.00 94.25 84 THR A C 1
ATOM 632 O O . THR A 1 84 ? -1.826 -2.682 -9.249 1.00 94.25 84 THR A O 1
ATOM 635 N N . ASP A 1 85 ? -0.259 -1.598 -10.445 1.00 95.62 85 ASP A N 1
ATOM 636 C CA . ASP A 1 85 ? 0.260 -0.753 -9.382 1.00 95.62 85 ASP A CA 1
ATOM 637 C C . ASP A 1 85 ? -0.845 0.138 -8.815 1.00 95.62 85 ASP A C 1
ATOM 639 O O . ASP A 1 85 ? -1.152 0.093 -7.622 1.00 95.62 85 ASP A O 1
ATOM 643 N N . ASP A 1 86 ? -1.538 0.869 -9.686 1.00 96.12 86 ASP A N 1
ATOM 644 C CA . ASP A 1 86 ? -2.624 1.754 -9.284 1.00 96.12 86 ASP A CA 1
ATOM 645 C C . ASP A 1 86 ? -3.756 0.958 -8.607 1.00 96.12 86 ASP A C 1
ATOM 647 O O . ASP A 1 86 ? -4.300 1.381 -7.582 1.00 96.12 86 ASP A O 1
ATOM 651 N N . ALA A 1 87 ? -4.090 -0.240 -9.106 1.00 95.94 87 ALA A N 1
ATOM 652 C CA . ALA A 1 87 ? -5.090 -1.104 -8.478 1.00 95.94 87 ALA A CA 1
ATOM 653 C C . ALA A 1 87 ? -4.682 -1.544 -7.061 1.00 95.94 87 ALA A C 1
ATOM 655 O O . ALA A 1 87 ? -5.515 -1.546 -6.146 1.00 95.94 87 ALA A O 1
ATOM 656 N N . ILE A 1 88 ? -3.412 -1.897 -6.857 1.00 95.88 88 ILE A N 1
ATOM 657 C CA . ILE A 1 88 ? -2.865 -2.269 -5.546 1.00 95.88 88 ILE A CA 1
ATOM 658 C C . ILE A 1 88 ? -2.840 -1.055 -4.611 1.00 95.88 88 ILE A C 1
ATOM 660 O O . ILE A 1 88 ? -3.231 -1.175 -3.445 1.00 95.88 88 ILE A O 1
ATOM 664 N N . PHE A 1 89 ? -2.462 0.119 -5.118 1.00 96.12 89 PHE A N 1
ATOM 665 C CA . PHE A 1 89 ? -2.490 1.373 -4.374 1.00 96.12 89 PHE A CA 1
ATOM 666 C C . PHE A 1 89 ? -3.910 1.700 -3.890 1.00 96.12 89 PHE A C 1
ATOM 668 O O . PHE A 1 89 ? -4.136 1.854 -2.687 1.00 96.12 89 PHE A O 1
ATOM 675 N N . TYR A 1 90 ? -4.901 1.714 -4.789 1.00 96.12 90 TYR A N 1
ATOM 676 C CA . TYR A 1 90 ? -6.293 2.003 -4.429 1.00 96.12 90 TYR A CA 1
ATOM 677 C C . TYR A 1 90 ? -6.895 0.951 -3.495 1.00 96.12 90 TYR A C 1
ATOM 679 O O . TYR A 1 90 ? -7.655 1.298 -2.588 1.00 96.12 90 TYR A O 1
ATOM 687 N N . ARG A 1 91 ? -6.547 -0.331 -3.668 1.00 94.88 91 ARG A N 1
ATOM 688 C CA . ARG A 1 91 ? -6.912 -1.397 -2.721 1.00 94.88 91 ARG A CA 1
ATOM 689 C C . ARG A 1 91 ? -6.411 -1.056 -1.321 1.00 94.88 91 ARG A C 1
ATOM 691 O O . ARG A 1 91 ? -7.190 -1.076 -0.369 1.00 94.88 91 ARG A O 1
ATOM 698 N N . ASN A 1 92 ? -5.123 -0.745 -1.197 1.00 96.31 92 ASN A N 1
ATOM 699 C CA . ASN A 1 92 ? -4.507 -0.451 0.090 1.00 96.31 92 ASN A CA 1
ATOM 700 C C . ASN A 1 92 ? -5.091 0.822 0.715 1.00 96.31 92 ASN A C 1
ATOM 702 O O . ASN A 1 92 ? -5.368 0.813 1.914 1.00 96.31 92 ASN A O 1
ATOM 706 N N . ALA A 1 93 ? -5.348 1.868 -0.077 1.00 95.56 93 ALA A N 1
ATOM 707 C CA . ALA A 1 93 ? -5.976 3.104 0.387 1.00 95.56 93 ALA A CA 1
ATOM 708 C C . ALA A 1 93 ? -7.372 2.842 0.969 1.00 95.56 93 ALA A C 1
ATOM 710 O O . ALA A 1 93 ? -7.620 3.165 2.127 1.00 95.56 93 ALA A O 1
ATOM 711 N N . ARG A 1 94 ? -8.242 2.132 0.235 1.00 94.81 94 ARG A N 1
ATOM 712 C CA . ARG A 1 94 ? -9.600 1.787 0.700 1.00 94.81 94 ARG A CA 1
ATOM 713 C C . ARG A 1 94 ? -9.592 0.980 1.998 1.00 94.81 94 ARG A C 1
ATOM 715 O O . ARG A 1 94 ? -10.404 1.225 2.887 1.00 94.81 94 ARG A O 1
ATOM 722 N N . ILE A 1 95 ? -8.676 0.017 2.124 1.00 94.44 95 ILE A N 1
ATOM 723 C CA . ILE A 1 95 ? -8.524 -0.777 3.353 1.00 94.44 95 ILE A CA 1
ATOM 724 C C . ILE A 1 95 ? -8.030 0.110 4.502 1.00 94.44 95 ILE A C 1
ATOM 726 O O . ILE A 1 95 ? -8.587 0.055 5.599 1.00 94.44 95 ILE A O 1
ATOM 730 N N . SER A 1 96 ? -7.013 0.935 4.250 1.00 95.12 96 SER A N 1
ATOM 731 C CA . SER A 1 96 ? -6.403 1.821 5.248 1.00 95.12 96 SER A CA 1
ATOM 732 C C . SER A 1 96 ? -7.397 2.855 5.770 1.00 95.12 96 SER A C 1
ATOM 734 O O . SER A 1 96 ? -7.492 3.042 6.979 1.00 95.12 96 SER A O 1
ATOM 736 N N . GLU A 1 97 ? -8.199 3.451 4.888 1.00 9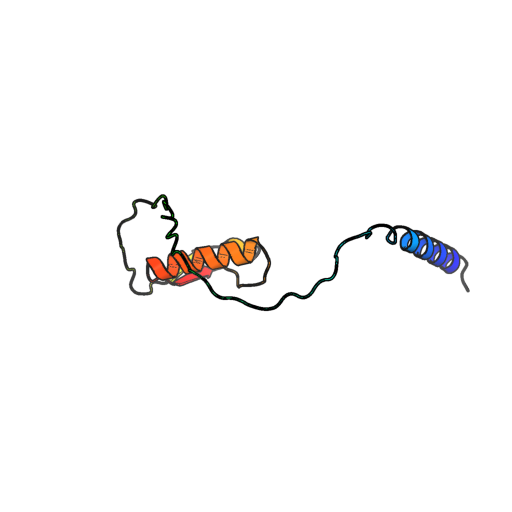4.88 97 GLU A N 1
ATOM 737 C CA . GLU A 1 97 ? -9.255 4.406 5.233 1.00 94.88 97 GLU A CA 1
ATOM 738 C C . GLU A 1 97 ? -10.381 3.751 6.035 1.00 94.88 97 GLU A C 1
ATOM 740 O O . GLU A 1 97 ? -10.786 4.270 7.076 1.00 94.88 97 GLU A O 1
ATOM 745 N N . ARG A 1 98 ? -10.868 2.583 5.598 1.00 94.25 98 ARG A N 1
ATOM 746 C CA . ARG A 1 98 ? -11.992 1.910 6.261 1.00 94.25 98 ARG A CA 1
ATOM 747 C C . ARG A 1 98 ? -11.639 1.402 7.655 1.00 94.25 98 ARG A C 1
ATOM 749 O O . ARG A 1 98 ? -12.463 1.473 8.564 1.00 94.25 98 ARG A O 1
ATOM 756 N N . PHE A 1 99 ? -10.447 0.833 7.799 1.00 96.31 99 PHE A N 1
ATOM 757 C CA . PHE A 1 99 ? -10.042 0.121 9.007 1.00 96.31 99 PHE A CA 1
ATOM 758 C C . PHE A 1 99 ? -9.083 0.918 9.895 1.00 96.31 99 PHE A C 1
ATOM 760 O O . PHE A 1 99 ? -8.786 0.467 11.003 1.00 96.31 99 PHE A O 1
ATOM 767 N N . ASN A 1 100 ? -8.624 2.093 9.445 1.00 97.44 100 ASN A N 1
ATOM 768 C CA . ASN A 1 100 ? -7.595 2.904 10.097 1.00 97.44 100 ASN A CA 1
ATOM 769 C C . ASN A 1 100 ? -6.341 2.066 10.397 1.00 97.44 100 ASN A C 1
ATOM 771 O O . ASN A 1 100 ? -6.009 1.779 11.550 1.00 97.44 100 ASN A O 1
ATOM 775 N N . VAL A 1 101 ? -5.694 1.596 9.330 1.00 97.56 101 VAL A N 1
ATOM 776 C CA . VAL A 1 101 ? -4.504 0.733 9.372 1.00 97.56 101 VAL A CA 1
ATOM 777 C C . VAL A 1 101 ? -3.414 1.253 8.446 1.00 97.56 101 VAL A C 1
ATOM 779 O O . VAL A 1 101 ? -3.697 1.970 7.495 1.00 97.56 101 VAL A O 1
ATOM 782 N N . GLU A 1 102 ? -2.173 0.843 8.698 1.00 96.62 102 GLU A N 1
ATOM 783 C CA . GLU A 1 102 ? -1.030 1.070 7.809 1.00 96.62 102 GLU A CA 1
ATOM 784 C C . GLU A 1 102 ? -0.543 -0.290 7.292 1.00 96.62 102 GLU A C 1
ATOM 786 O O . GLU A 1 102 ? -0.119 -1.138 8.081 1.00 96.62 102 GLU A O 1
ATOM 791 N N . ILE A 1 103 ? -0.625 -0.526 5.982 1.00 96.12 103 ILE A N 1
ATOM 792 C CA . ILE A 1 103 ? -0.140 -1.765 5.358 1.00 96.12 103 ILE A CA 1
ATOM 793 C C . ILE A 1 103 ? 1.326 -1.576 4.982 1.00 96.12 103 ILE A C 1
ATOM 795 O O . ILE A 1 103 ? 1.664 -0.632 4.272 1.00 96.12 103 ILE A O 1
ATOM 799 N N . THR A 1 104 ? 2.190 -2.489 5.424 1.00 94.25 104 THR A N 1
ATOM 800 C CA . THR A 1 104 ? 3.609 -2.484 5.056 1.00 94.25 104 THR A CA 1
ATOM 801 C C . THR A 1 104 ? 4.068 -3.864 4.607 1.00 94.25 104 THR A C 1
ATOM 803 O O . THR A 1 104 ? 3.706 -4.883 5.202 1.00 94.25 104 THR A O 1
ATOM 806 N N . ALA A 1 105 ? 4.884 -3.899 3.557 1.00 93.75 105 ALA A N 1
ATOM 807 C CA . ALA A 1 105 ? 5.587 -5.101 3.138 1.00 93.75 105 ALA A CA 1
ATOM 808 C C . ALA A 1 105 ? 6.916 -5.215 3.902 1.00 93.75 105 ALA A C 1
ATOM 810 O O . ALA A 1 105 ? 7.587 -4.215 4.160 1.00 93.75 105 ALA A O 1
ATOM 811 N N . ILE A 1 106 ? 7.270 -6.430 4.317 1.00 94.69 106 ILE A N 1
ATOM 812 C CA . ILE A 1 106 ? 8.546 -6.740 4.966 1.00 94.69 106 ILE A CA 1
ATOM 813 C C . ILE A 1 106 ? 9.211 -7.876 4.186 1.00 94.69 106 ILE A C 1
ATOM 815 O O . ILE A 1 106 ? 8.630 -8.964 4.153 1.00 94.69 106 ILE A O 1
ATOM 819 N N . PRO A 1 107 ? 10.376 -7.636 3.562 1.00 86.62 107 PRO A N 1
ATOM 820 C CA . PRO A 1 107 ? 11.103 -8.646 2.797 1.00 86.62 107 PRO A CA 1
ATOM 821 C C . PRO A 1 107 ? 11.754 -9.738 3.662 1.00 86.62 107 PRO A C 1
ATOM 823 O O . PRO A 1 107 ? 11.935 -9.522 4.886 1.00 86.62 107 PRO A O 1
#

pLDDT: mean 74.47, std 22.39, range [31.94, 97.56]

Sequence (107 aa):
MNRINRFLSAAVAAVLFICASCSAAGDTGGKSDLSQNANSDFVEEETTVGDDLPQKNFDGRKFRVGVRTPAEYEIFTELTGEVTDDAIFYRNARISERFNVEITAIP

Radius of gyration: 27.25 Å; chains: 1; bounding box: 67×41×61 Å

Foldseek 3Di:
DDPVVVVVVVVVVVVVVPPPDDDDDDDDDDDDDDDDDDDPPPPPPPPDPDPPDDQAAPQAAEDEAEDDPVCQQQQDADPDVDPNRVVNVVVQVVCCVRHVYHYDYDD

Secondary structure (DSSP, 8-state):
--HHHHHHHHHHHHHTTSS---------------------------------PPP---TTEEEEEE--GGGGGGT-----S-HHHHHHHHHHHHHHHHHTEEEEEE-